Protein AF-A0A351UNX6-F1 (afdb_monomer)

Solvent-accessible surface area (backbone atoms only — not comparable to full-atom values): 9742 Å² total; per-residue (Å²): 110,70,68,58,53,54,49,46,66,72,66,54,85,69,48,56,67,81,89,46,96,75,74,79,73,60,93,84,54,63,30,52,67,49,66,44,68,59,75,29,56,54,23,25,74,46,33,93,61,68,25,40,39,43,90,79,21,31,40,30,55,86,49,49,82,70,81,55,48,25,43,76,59,21,88,34,32,44,64,34,80,50,75,87,76,59,47,76,49,79,68,38,32,44,29,38,90,86,43,76,46,69,43,68,81,75,55,68,71,58,40,70,69,36,52,71,63,32,24,28,20,77,43,79,66,71,57,91,57,58,65,61,50,48,57,55,50,36,66,33,67,50,54,34,40,54,81,66,17,36,43,81,41,95,45,69,93,67,35,80,43,75,43,79,39,50,118

Mean predicted aligned error: 5.37 Å

Sequence (167 aa):
MIKALIARIKQGYRTMEFPSPEIKLPPRFLGLPEIKAAGLEKAAAACPYAAISAQAGTLDLGRCVFCGACAKASPAVKFTKEYKLCAGSREDLVLGRDGARRARPVPEDLRRILGRSFKLRQVSAGGCGACEADCNVLGTLAFDLGRFGVQFVASPRHADAVLITGP

Structure (mmCIF, N/CA/C/O backbone):
data_AF-A0A351UNX6-F1
#
_entry.id   AF-A0A351UNX6-F1
#
loop_
_atom_site.group_PDB
_atom_sit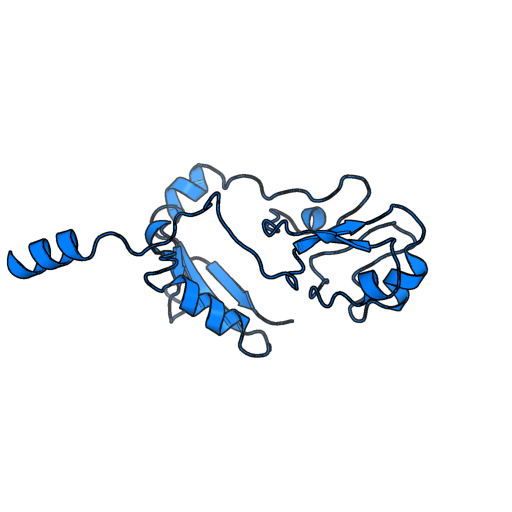e.id
_atom_site.type_symbol
_atom_site.label_atom_id
_atom_site.label_alt_id
_atom_site.label_comp_id
_atom_site.label_asym_id
_atom_site.label_entity_id
_atom_site.label_seq_id
_atom_site.pdbx_PDB_ins_code
_atom_site.Cartn_x
_atom_site.Cartn_y
_atom_site.Cartn_z
_atom_site.occupancy
_atom_site.B_iso_or_equiv
_atom_site.auth_seq_id
_atom_site.auth_comp_id
_atom_site.auth_asym_id
_atom_site.auth_atom_id
_atom_site.pdbx_PDB_model_num
ATOM 1 N N . MET A 1 1 ? -15.804 7.456 38.070 1.00 74.50 1 MET A N 1
ATOM 2 C CA . MET A 1 1 ? -15.950 8.013 36.702 1.00 74.50 1 MET A CA 1
ATOM 3 C C . MET A 1 1 ? -15.225 9.347 36.483 1.00 74.50 1 MET A C 1
ATOM 5 O O . MET A 1 1 ? -14.482 9.432 35.517 1.00 74.50 1 MET A O 1
ATOM 9 N N . ILE A 1 2 ? -15.338 10.354 37.367 1.00 93.00 2 ILE A N 1
ATOM 10 C CA . ILE A 1 2 ? -14.680 11.677 37.197 1.00 93.00 2 ILE A CA 1
ATOM 11 C C . ILE A 1 2 ? -13.152 11.583 37.012 1.00 93.00 2 ILE A C 1
ATOM 13 O O . ILE A 1 2 ? -12.602 12.204 36.110 1.00 93.00 2 ILE A O 1
ATOM 17 N N . LYS A 1 3 ? -12.460 10.742 37.797 1.00 93.44 3 LYS A N 1
ATOM 18 C CA . LYS A 1 3 ? -11.005 10.531 37.655 1.00 93.44 3 LYS A CA 1
ATOM 19 C C . LYS A 1 3 ? -10.601 10.032 36.256 1.00 93.44 3 LYS A C 1
ATOM 21 O O . LYS A 1 3 ? -9.561 10.442 35.752 1.00 93.44 3 LYS A O 1
ATOM 26 N N . ALA A 1 4 ? -11.427 9.197 35.618 1.00 88.19 4 ALA A N 1
ATOM 27 C CA . ALA A 1 4 ? -11.174 8.691 34.267 1.00 88.19 4 ALA A CA 1
ATOM 28 C C . ALA A 1 4 ? -11.373 9.779 33.199 1.00 88.19 4 ALA A C 1
ATOM 30 O O . ALA A 1 4 ? -10.570 9.877 32.275 1.00 88.19 4 ALA A O 1
ATOM 31 N N . LEU A 1 5 ? -12.387 10.639 33.361 1.00 90.00 5 LEU A N 1
ATOM 32 C CA . LEU A 1 5 ? -12.594 11.810 32.500 1.00 90.00 5 LEU A CA 1
ATOM 33 C C . LEU A 1 5 ? -11.431 12.804 32.616 1.00 90.00 5 LEU A C 1
ATOM 35 O O . LEU A 1 5 ? -10.876 13.209 31.601 1.00 90.00 5 LEU A O 1
ATOM 39 N N . ILE A 1 6 ? -10.993 13.126 33.838 1.00 93.94 6 ILE A N 1
ATOM 40 C CA . ILE A 1 6 ? -9.831 13.999 34.072 1.00 93.94 6 ILE A CA 1
ATOM 41 C C . ILE A 1 6 ? -8.568 13.398 33.447 1.00 93.94 6 ILE A C 1
ATOM 43 O O . ILE A 1 6 ? -7.800 14.111 32.805 1.00 93.94 6 ILE A O 1
ATOM 47 N N . ALA A 1 7 ? -8.350 12.088 33.601 1.00 88.38 7 ALA A N 1
ATOM 48 C CA . ALA A 1 7 ? -7.221 11.408 32.977 1.00 88.38 7 ALA A CA 1
ATOM 49 C C . ALA A 1 7 ? -7.277 11.498 31.444 1.00 88.38 7 ALA A C 1
ATOM 51 O O . ALA A 1 7 ? -6.251 11.763 30.826 1.00 88.38 7 ALA A O 1
ATOM 52 N N . ARG A 1 8 ? -8.459 11.351 30.829 1.00 84.12 8 ARG A N 1
ATOM 53 C CA . ARG A 1 8 ? -8.635 11.486 29.373 1.00 84.12 8 ARG A CA 1
ATOM 54 C C . ARG A 1 8 ? -8.382 12.903 28.878 1.00 84.12 8 ARG A C 1
ATOM 56 O O . ARG A 1 8 ? -7.660 13.065 27.901 1.00 84.12 8 ARG A O 1
ATOM 63 N N . ILE A 1 9 ? -8.893 13.908 29.588 1.00 89.12 9 ILE A N 1
ATOM 64 C CA . ILE A 1 9 ? -8.626 15.320 29.284 1.00 89.12 9 ILE A CA 1
ATOM 65 C C . ILE A 1 9 ? -7.117 15.600 29.354 1.00 89.12 9 ILE A C 1
ATOM 67 O O . ILE A 1 9 ? -6.568 16.216 28.449 1.00 89.12 9 ILE A O 1
ATOM 71 N N . LYS A 1 10 ? -6.426 15.090 30.385 1.00 89.94 10 LYS A N 1
ATOM 72 C CA . LYS A 1 10 ? -4.968 15.251 30.535 1.00 89.94 10 LYS A CA 1
ATOM 73 C C . LYS A 1 10 ? -4.156 14.491 29.482 1.00 89.94 10 LYS A C 1
ATOM 75 O O . LYS A 1 10 ? -3.114 14.973 29.053 1.00 89.94 10 LYS A O 1
ATOM 80 N N . GLN A 1 11 ? -4.582 13.286 29.101 1.00 85.38 11 GLN A N 1
ATOM 81 C CA . GLN A 1 11 ? -3.869 12.451 28.128 1.00 85.38 11 GLN A CA 1
ATOM 82 C C . GLN A 1 11 ? -3.996 12.982 26.699 1.00 85.38 11 GLN A C 1
ATOM 84 O O . GLN A 1 11 ? -3.045 12.823 25.927 1.00 85.38 11 GLN A O 1
ATOM 89 N N . GLY A 1 12 ? -5.131 13.611 26.378 1.00 83.19 12 GLY A N 1
ATOM 90 C CA . GLY A 1 12 ? -5.446 14.113 25.046 1.00 83.19 12 GLY A CA 1
ATOM 91 C C . GLY A 1 12 ? -5.610 12.998 24.010 1.00 83.19 12 GLY A C 1
ATOM 92 O O . GLY A 1 12 ? -5.668 11.808 24.336 1.00 83.19 12 GLY A O 1
ATOM 93 N N . TYR A 1 13 ? -5.670 13.392 22.739 1.00 79.94 13 TYR A N 1
ATOM 94 C CA . TYR A 1 13 ? -5.647 12.461 21.614 1.00 79.94 13 TYR A CA 1
ATOM 95 C C . TYR A 1 13 ? -4.196 12.165 21.236 1.00 79.94 13 TYR A C 1
ATOM 97 O O . TYR A 1 13 ? -3.416 13.073 20.961 1.00 79.94 13 TYR A O 1
ATOM 105 N N . ARG A 1 14 ? -3.824 10.883 21.262 1.00 82.62 14 ARG A N 1
ATOM 106 C CA . ARG A 1 14 ? -2.482 10.405 20.882 1.00 82.62 14 ARG A CA 1
ATOM 107 C C . ARG A 1 14 ? -2.433 9.830 19.467 1.00 82.62 14 ARG A C 1
ATOM 109 O O . ARG A 1 14 ? -1.372 9.412 19.017 1.00 82.62 14 ARG A O 1
ATOM 116 N N . THR A 1 15 ? -3.574 9.820 18.789 1.00 87.31 15 THR A N 1
ATOM 117 C CA . THR A 1 15 ? -3.711 9.373 17.411 1.00 87.31 15 THR A CA 1
ATOM 118 C C . THR A 1 15 ? -3.100 10.391 16.464 1.00 87.31 15 THR A C 1
ATOM 120 O O . THR A 1 15 ? -3.397 11.582 16.547 1.00 87.31 15 THR A O 1
ATOM 123 N N . MET A 1 16 ? -2.284 9.920 15.529 1.00 85.88 16 MET A N 1
ATOM 124 C CA . MET A 1 16 ? -1.739 10.746 14.462 1.00 85.88 16 MET A CA 1
ATOM 125 C C . MET A 1 16 ? -2.857 11.227 13.541 1.00 85.88 16 MET A C 1
ATOM 127 O O . MET A 1 16 ? -3.792 10.487 13.226 1.00 85.88 16 MET A O 1
ATOM 131 N N . GLU A 1 17 ? -2.766 12.461 13.066 1.00 87.50 17 GLU A N 1
ATOM 132 C CA . GLU A 1 17 ? -3.637 12.940 11.997 1.00 87.50 17 GLU A CA 1
ATOM 133 C C . GLU A 1 17 ? -3.405 12.113 10.721 1.00 87.50 17 GLU A C 1
ATOM 135 O O . GLU A 1 17 ? -2.277 11.727 10.411 1.00 87.50 17 GLU A O 1
ATOM 140 N N . PHE A 1 18 ? -4.471 11.784 9.990 1.00 85.88 18 PHE A N 1
ATOM 141 C CA . PHE A 1 18 ? -4.340 11.098 8.708 1.00 85.88 18 PHE A CA 1
ATOM 142 C C . PHE A 1 18 ? -5.371 11.615 7.698 1.00 85.88 18 PHE A C 1
ATOM 144 O O . PHE A 1 18 ? -6.566 11.574 7.999 1.00 85.88 18 PHE A O 1
ATOM 151 N N . PRO A 1 19 ? -4.939 12.035 6.496 1.00 83.38 19 PRO A N 1
ATOM 152 C CA . PRO A 1 19 ? -3.543 12.152 6.057 1.00 83.38 19 PRO A CA 1
ATOM 153 C C . PRO A 1 19 ? -2.828 13.313 6.772 1.00 83.38 19 PRO A C 1
ATOM 155 O O . PRO A 1 19 ? -3.260 14.453 6.656 1.00 83.38 19 PRO A O 1
ATOM 158 N N . SER A 1 20 ? -1.735 13.038 7.495 1.00 82.25 20 SER A N 1
ATOM 159 C CA . SER A 1 20 ? -0.963 14.110 8.135 1.00 82.25 20 SER A CA 1
ATOM 160 C C . SER A 1 20 ? -0.154 14.872 7.075 1.00 82.25 20 SER A C 1
ATOM 162 O O . SER A 1 20 ? 0.493 14.244 6.226 1.00 82.25 20 SER A O 1
ATOM 164 N N . PRO A 1 21 ? -0.152 16.215 7.112 1.00 75.94 21 PRO A N 1
ATOM 165 C CA . PRO A 1 21 ? 0.697 17.028 6.243 1.00 75.94 21 PRO A CA 1
ATOM 166 C C . PRO A 1 21 ? 2.198 16.847 6.535 1.00 75.94 21 PRO A C 1
ATOM 168 O O . PRO A 1 21 ? 3.028 17.174 5.693 1.00 75.94 21 PRO A O 1
ATOM 171 N N . GLU A 1 22 ? 2.558 16.277 7.689 1.00 79.69 22 GLU A N 1
ATOM 172 C CA . GLU A 1 22 ? 3.937 16.111 8.159 1.00 79.69 22 GLU A CA 1
ATOM 173 C C . GLU A 1 22 ? 4.438 14.659 8.095 1.00 79.69 22 GLU A C 1
ATOM 175 O O . GLU A 1 22 ? 5.399 14.304 8.782 1.00 79.69 22 GLU A O 1
ATOM 180 N N . ILE A 1 23 ? 3.810 13.785 7.298 1.00 83.12 23 ILE A N 1
ATOM 181 C CA . ILE A 1 23 ? 4.263 12.390 7.171 1.00 83.12 23 ILE A CA 1
ATOM 182 C C . ILE A 1 23 ? 5.713 12.363 6.658 1.00 83.12 23 ILE A C 1
ATOM 184 O O . ILE A 1 23 ? 5.991 12.615 5.484 1.00 83.12 23 ILE A O 1
ATOM 188 N N . LYS A 1 24 ? 6.649 12.014 7.548 1.00 84.56 24 LYS A N 1
ATOM 189 C CA . LYS A 1 24 ? 8.072 11.835 7.235 1.00 84.56 24 LYS A CA 1
ATOM 190 C C . LYS A 1 24 ? 8.341 10.374 6.912 1.00 84.56 24 LYS A C 1
ATOM 192 O O . LYS A 1 24 ? 8.379 9.525 7.800 1.00 84.56 24 LYS A O 1
ATOM 197 N N . LEU A 1 25 ? 8.548 10.083 5.633 1.00 89.69 25 LEU A N 1
ATOM 198 C CA . LEU A 1 25 ? 8.916 8.744 5.184 1.00 89.69 25 LEU A CA 1
ATOM 199 C C . LEU A 1 25 ? 10.434 8.540 5.271 1.00 89.69 25 LEU A C 1
ATOM 201 O O . LEU A 1 25 ? 11.193 9.463 4.961 1.00 89.69 25 LEU A O 1
ATOM 205 N N . PRO A 1 26 ? 10.907 7.333 5.633 1.00 91.94 26 PRO A N 1
ATOM 206 C CA . PRO A 1 26 ? 12.333 7.041 5.682 1.00 91.94 26 PRO A CA 1
ATOM 207 C C . PRO A 1 26 ? 13.051 7.336 4.351 1.00 91.94 26 PRO A C 1
ATOM 209 O O . PRO A 1 26 ? 12.478 7.126 3.270 1.00 91.94 26 PRO A O 1
ATOM 212 N N . PRO A 1 27 ? 14.347 7.704 4.375 1.00 91.19 27 PRO A N 1
ATOM 213 C CA . PRO A 1 27 ? 15.138 7.904 3.158 1.00 91.19 27 PRO A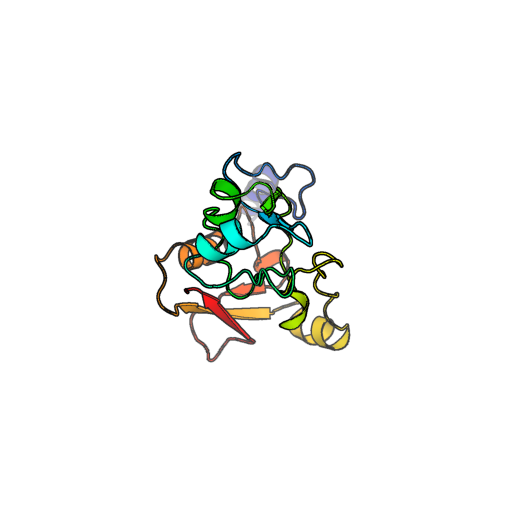 CA 1
ATOM 214 C C . PRO A 1 27 ? 15.137 6.685 2.227 1.00 91.19 27 PRO A C 1
ATOM 216 O O . PRO A 1 27 ? 15.140 6.840 1.009 1.00 91.19 27 PRO A O 1
ATOM 219 N N . ARG A 1 28 ? 15.018 5.476 2.789 1.00 93.19 28 ARG A N 1
ATOM 220 C CA . ARG A 1 28 ? 14.964 4.201 2.055 1.00 93.19 28 ARG A CA 1
ATOM 221 C C . ARG A 1 28 ? 13.568 3.792 1.570 1.00 93.19 28 ARG A C 1
ATOM 223 O O . ARG A 1 28 ? 13.456 2.766 0.917 1.00 93.19 28 ARG A O 1
ATOM 230 N N . PHE A 1 29 ? 12.518 4.556 1.883 1.00 94.44 29 PHE A N 1
ATOM 231 C CA . PHE A 1 29 ? 11.158 4.255 1.428 1.00 94.44 29 PHE A CA 1
ATOM 232 C C . PHE A 1 29 ? 11.069 4.253 -0.103 1.00 94.44 29 PHE A C 1
ATOM 234 O O . PHE A 1 29 ? 11.543 5.198 -0.742 1.00 94.44 29 PHE A O 1
ATOM 241 N N . LEU A 1 30 ? 10.442 3.218 -0.657 1.00 95.81 30 LEU A N 1
ATOM 242 C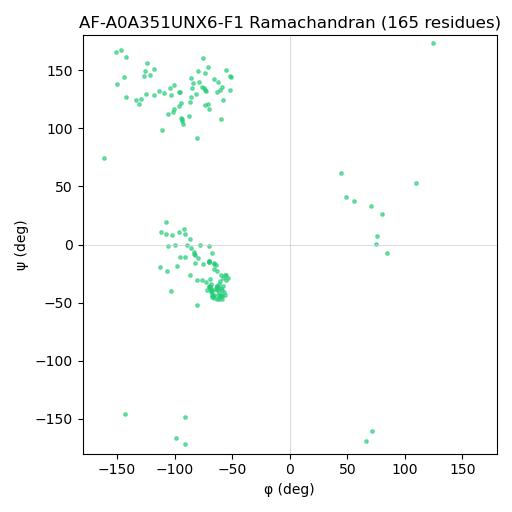 CA . LEU A 1 30 ? 10.214 3.034 -2.086 1.00 95.81 30 LEU A CA 1
ATOM 243 C C . LEU A 1 30 ? 8.711 3.177 -2.347 1.00 95.81 30 LEU A C 1
ATOM 245 O O . LEU A 1 30 ? 7.949 2.255 -2.079 1.00 95.81 30 LEU A O 1
ATOM 249 N N . GLY A 1 31 ? 8.295 4.361 -2.798 1.00 94.69 31 GLY A N 1
ATOM 250 C CA . GLY A 1 31 ? 6.897 4.687 -3.077 1.00 94.69 31 GLY A CA 1
ATOM 251 C C . GLY A 1 31 ? 6.492 4.392 -4.515 1.00 94.69 31 GLY A C 1
ATOM 252 O O . GLY A 1 31 ? 7.025 3.495 -5.158 1.00 94.69 31 GLY A O 1
ATOM 253 N N . LEU A 1 32 ? 5.561 5.171 -5.054 1.00 95.06 32 LEU A N 1
ATOM 254 C CA . LEU A 1 32 ? 5.120 5.028 -6.436 1.00 95.06 32 LEU A CA 1
ATOM 255 C C . LEU A 1 32 ? 6.310 5.192 -7.402 1.00 95.06 32 LEU A C 1
ATOM 257 O O . LEU A 1 32 ? 6.996 6.218 -7.328 1.00 95.06 32 LEU A O 1
ATOM 261 N N . PRO A 1 33 ? 6.595 4.217 -8.282 1.00 94.81 33 PRO A N 1
ATOM 262 C CA . PRO A 1 33 ? 7.661 4.356 -9.257 1.00 94.81 33 PRO A CA 1
ATOM 263 C C . PRO A 1 33 ? 7.231 5.222 -10.446 1.00 94.81 33 PRO A C 1
ATOM 265 O O . PRO A 1 33 ? 6.127 5.103 -10.967 1.00 94.81 33 PRO A O 1
ATOM 268 N N . GLU A 1 34 ? 8.149 6.063 -10.901 1.00 93.81 34 GLU A N 1
ATOM 269 C CA . GLU A 1 34 ? 8.116 6.745 -12.190 1.00 93.81 34 GLU A CA 1
ATOM 270 C C . GLU A 1 34 ? 8.947 5.929 -13.182 1.00 93.81 34 GLU A C 1
ATOM 272 O O . GLU A 1 34 ? 10.084 5.545 -12.882 1.00 93.81 34 GLU A O 1
ATOM 277 N N . ILE A 1 35 ? 8.386 5.662 -14.362 1.00 93.69 35 ILE A N 1
ATOM 278 C CA . ILE A 1 35 ? 9.062 4.913 -15.423 1.00 93.69 35 ILE A CA 1
ATOM 279 C C . ILE A 1 35 ? 9.158 5.738 -16.702 1.00 93.69 35 ILE A C 1
ATOM 281 O O . ILE A 1 35 ? 8.259 6.508 -17.037 1.00 93.69 35 ILE A O 1
ATOM 285 N N . LYS A 1 36 ? 10.252 5.562 -17.443 1.00 89.19 36 LYS A N 1
ATOM 286 C CA . LYS A 1 36 ? 10.363 6.061 -18.817 1.00 89.19 36 LYS A CA 1
ATOM 287 C C . LYS A 1 36 ? 9.636 5.120 -19.776 1.00 89.19 36 LYS A C 1
ATOM 289 O O . LYS A 1 36 ? 9.636 3.911 -19.579 1.00 89.19 36 LYS A O 1
ATOM 294 N N . ALA A 1 37 ? 9.098 5.673 -20.862 1.00 78.94 37 ALA A N 1
ATOM 295 C CA . ALA A 1 37 ? 8.413 4.895 -21.898 1.00 78.94 37 ALA A CA 1
ATOM 296 C C . ALA A 1 37 ? 9.351 4.006 -22.746 1.00 78.94 37 ALA A C 1
ATOM 298 O O . ALA A 1 37 ? 8.868 3.145 -23.472 1.00 78.94 37 ALA A O 1
ATOM 299 N N . ALA A 1 38 ? 10.670 4.222 -22.681 1.00 86.06 38 ALA A N 1
ATOM 300 C CA . ALA A 1 38 ? 11.688 3.479 -23.425 1.00 86.06 38 ALA A CA 1
ATOM 301 C C . ALA A 1 38 ? 12.942 3.251 -22.560 1.00 86.06 38 ALA A C 1
ATOM 303 O O . ALA A 1 38 ? 13.159 3.968 -21.577 1.00 86.06 38 ALA A O 1
ATOM 304 N N . GLY A 1 39 ? 13.787 2.283 -22.935 1.00 89.00 39 GLY A N 1
ATOM 305 C CA . GLY A 1 39 ? 15.043 1.990 -22.229 1.00 89.00 39 GLY A CA 1
ATOM 306 C C . GLY A 1 39 ? 14.872 1.154 -20.952 1.00 89.00 39 GLY A C 1
ATOM 307 O O . GLY A 1 39 ? 15.657 1.277 -20.004 1.00 89.00 39 GLY A O 1
ATOM 308 N N . LEU A 1 40 ? 13.804 0.353 -20.881 1.00 94.31 40 LEU A N 1
ATOM 309 C CA . LEU A 1 40 ? 13.460 -0.475 -19.721 1.00 94.31 40 LEU A CA 1
ATOM 310 C C . LEU A 1 40 ? 14.088 -1.876 -19.761 1.00 94.31 40 LEU A C 1
ATOM 312 O O . LEU A 1 40 ? 13.898 -2.636 -18.821 1.00 94.31 40 LEU A O 1
ATOM 316 N N . GLU A 1 41 ? 14.859 -2.236 -20.785 1.00 96.38 41 GLU A N 1
ATOM 317 C CA . GLU A 1 41 ? 15.396 -3.589 -20.994 1.00 96.38 41 GLU A CA 1
ATOM 318 C C . GLU A 1 41 ? 16.258 -4.034 -19.808 1.00 96.38 41 GLU A C 1
ATOM 320 O O . GLU A 1 41 ? 16.055 -5.108 -19.243 1.00 96.38 41 GLU A O 1
ATOM 325 N N . LYS A 1 42 ? 17.165 -3.157 -19.356 1.00 96.62 42 LYS A N 1
ATOM 326 C CA . LYS A 1 42 ? 18.001 -3.404 -18.169 1.00 96.62 42 LYS A CA 1
ATOM 327 C C . LYS A 1 42 ? 17.173 -3.501 -16.885 1.00 96.62 42 LYS A C 1
ATOM 329 O O . LYS A 1 42 ? 17.478 -4.315 -16.020 1.00 96.62 42 LYS A O 1
ATOM 334 N N . ALA A 1 43 ? 16.130 -2.679 -16.757 1.00 96.56 43 ALA A N 1
ATOM 335 C CA . ALA A 1 43 ? 15.244 -2.692 -15.594 1.00 96.56 43 ALA A CA 1
ATOM 336 C C . ALA A 1 43 ? 14.398 -3.975 -15.539 1.00 96.56 43 ALA A C 1
ATOM 338 O O . ALA A 1 43 ? 14.240 -4.554 -14.466 1.00 96.56 43 ALA A O 1
ATOM 339 N N . ALA A 1 44 ? 13.893 -4.422 -16.692 1.00 97.06 44 ALA A N 1
ATOM 340 C CA . ALA A 1 44 ? 13.120 -5.645 -16.849 1.00 97.06 44 ALA A CA 1
ATOM 341 C C . ALA A 1 44 ? 13.972 -6.884 -16.565 1.00 97.06 44 ALA A C 1
ATOM 343 O O . ALA A 1 44 ? 13.560 -7.720 -15.767 1.00 97.06 44 ALA A O 1
ATOM 344 N N . ALA A 1 45 ? 15.188 -6.954 -17.116 1.00 97.44 45 ALA A N 1
ATOM 345 C CA . ALA A 1 45 ? 16.125 -8.046 -16.851 1.00 97.44 45 ALA A CA 1
ATOM 346 C C . ALA A 1 45 ? 16.520 -8.151 -15.366 1.00 97.44 45 ALA A C 1
ATOM 348 O O . ALA A 1 45 ? 16.758 -9.243 -14.861 1.00 97.44 45 ALA A O 1
ATOM 349 N N . ALA A 1 46 ? 16.567 -7.023 -14.651 1.00 97.31 46 ALA A N 1
ATOM 350 C CA . ALA A 1 46 ? 16.870 -6.985 -13.223 1.00 97.31 46 ALA A CA 1
ATOM 351 C C . ALA A 1 46 ? 15.657 -7.257 -12.314 1.00 97.31 46 ALA A C 1
ATOM 353 O O . ALA A 1 46 ? 15.823 -7.305 -11.096 1.00 97.31 46 ALA A O 1
ATOM 354 N N . CYS A 1 47 ? 14.440 -7.374 -12.857 1.00 97.25 47 CYS A N 1
ATOM 355 C CA . CYS A 1 47 ? 13.229 -7.565 -12.065 1.00 97.25 47 CYS A CA 1
ATOM 356 C C . CYS A 1 47 ? 12.976 -9.062 -11.797 1.00 97.25 47 CYS A C 1
ATOM 358 O O . CYS A 1 47 ? 12.565 -9.771 -12.714 1.00 97.25 47 CYS A O 1
ATOM 360 N N . PRO A 1 48 ? 13.115 -9.550 -10.549 1.00 94.94 48 PRO A N 1
ATOM 361 C CA . PRO A 1 48 ? 12.941 -10.976 -10.256 1.00 94.94 48 PRO A CA 1
ATOM 362 C C . PRO A 1 48 ? 11.486 -11.463 -10.363 1.00 94.94 48 PRO A C 1
ATOM 364 O O . PRO A 1 48 ? 11.252 -12.662 -10.438 1.00 94.94 48 PRO A O 1
ATOM 367 N N . TYR A 1 49 ? 10.515 -10.545 -10.398 1.00 94.50 49 TYR A N 1
ATOM 368 C CA . TYR A 1 49 ? 9.076 -10.850 -10.414 1.00 94.50 49 TYR A CA 1
ATOM 369 C C . TYR A 1 49 ? 8.414 -10.582 -11.771 1.00 94.50 49 TYR A C 1
ATOM 371 O O . TYR A 1 49 ? 7.189 -10.582 -11.869 1.00 94.50 49 TYR A O 1
ATOM 379 N N . ALA A 1 50 ? 9.208 -10.295 -12.812 1.00 96.12 50 ALA A N 1
ATOM 380 C CA . ALA A 1 50 ? 8.708 -9.973 -14.152 1.00 96.12 50 ALA A CA 1
ATOM 381 C C . ALA A 1 50 ? 7.592 -8.901 -14.139 1.00 96.12 50 ALA A C 1
ATOM 383 O O . ALA A 1 50 ? 6.587 -8.998 -14.850 1.00 96.12 50 ALA A O 1
ATOM 384 N N . ALA A 1 51 ? 7.764 -7.882 -13.291 1.00 96.81 51 ALA A N 1
ATOM 385 C CA . ALA A 1 51 ? 6.815 -6.784 -13.129 1.00 96.81 51 ALA A CA 1
ATOM 386 C C . ALA A 1 51 ? 6.984 -5.689 -14.195 1.00 96.81 51 ALA A C 1
ATOM 388 O O . ALA A 1 51 ? 6.164 -4.788 -14.262 1.00 96.81 51 ALA A O 1
ATOM 389 N N . ILE A 1 52 ? 8.040 -5.721 -15.012 1.00 96.56 52 ILE A N 1
ATOM 390 C CA . ILE A 1 52 ? 8.327 -4.687 -16.016 1.00 96.56 52 ILE A CA 1
ATOM 391 C C . ILE A 1 52 ? 8.286 -5.317 -17.406 1.00 96.56 52 ILE A C 1
ATOM 393 O O . ILE A 1 52 ? 8.982 -6.301 -17.654 1.00 96.56 52 ILE A O 1
ATOM 397 N N . SER A 1 53 ? 7.525 -4.717 -18.321 1.00 95.31 53 SER A N 1
ATOM 398 C CA . SER A 1 53 ? 7.564 -5.049 -19.747 1.00 95.31 53 SER A CA 1
ATOM 399 C C . SER A 1 53 ? 8.294 -3.947 -20.503 1.00 95.31 53 SER A C 1
ATOM 401 O O . SER A 1 53 ? 7.797 -2.826 -20.622 1.00 95.31 53 SER A O 1
ATOM 403 N N . ALA A 1 54 ? 9.477 -4.264 -21.035 1.00 94.50 54 ALA A N 1
ATOM 404 C CA . ALA A 1 54 ? 10.242 -3.309 -21.831 1.00 94.50 54 ALA A CA 1
ATOM 405 C C . ALA A 1 54 ? 9.565 -3.011 -23.176 1.00 94.50 54 ALA A C 1
ATOM 407 O O . ALA A 1 54 ? 9.566 -1.868 -23.617 1.00 94.50 54 ALA A O 1
ATOM 408 N N . GLN A 1 55 ? 8.936 -4.020 -23.787 1.00 91.81 55 GLN A N 1
ATOM 409 C CA . GLN A 1 55 ? 8.231 -3.894 -25.063 1.00 91.81 55 GLN A CA 1
ATOM 410 C C . GLN A 1 55 ? 6.981 -3.019 -24.932 1.00 91.81 55 GLN A C 1
ATOM 412 O O . GLN A 1 55 ? 6.735 -2.170 -25.783 1.00 91.81 55 GLN A O 1
ATOM 417 N N . ALA A 1 56 ? 6.199 -3.212 -23.864 1.00 91.81 56 ALA A N 1
ATOM 418 C CA . ALA A 1 56 ? 4.998 -2.416 -23.621 1.00 91.81 56 ALA A CA 1
ATOM 419 C C . ALA A 1 56 ? 5.302 -1.062 -22.957 1.00 91.81 56 ALA A C 1
ATOM 421 O O . ALA A 1 56 ? 4.447 -0.179 -22.947 1.00 91.81 56 ALA A O 1
ATOM 422 N N . GLY A 1 57 ? 6.501 -0.885 -22.397 1.00 93.69 57 GLY A N 1
ATOM 423 C CA . GLY A 1 57 ? 6.851 0.324 -21.661 1.00 93.69 57 GLY A CA 1
ATOM 424 C C . GLY A 1 57 ? 6.125 0.437 -20.317 1.00 93.69 57 GLY A C 1
ATOM 425 O O . GLY A 1 57 ? 5.764 1.547 -19.927 1.00 93.69 57 GLY A O 1
ATOM 426 N N . THR A 1 58 ? 5.845 -0.688 -19.645 1.00 95.31 58 THR A N 1
ATOM 427 C CA . THR A 1 58 ? 4.967 -0.733 -18.462 1.00 95.31 58 THR A CA 1
ATOM 428 C C . THR A 1 58 ? 5.621 -1.335 -17.222 1.00 95.31 58 THR A C 1
ATOM 430 O O . THR A 1 58 ? 6.561 -2.130 -17.312 1.00 95.31 58 THR A O 1
ATOM 433 N N . LEU A 1 59 ? 5.096 -0.968 -16.049 1.00 95.69 59 LEU A N 1
ATOM 434 C CA . LEU A 1 59 ? 5.434 -1.555 -14.752 1.00 95.69 59 LEU A CA 1
ATOM 435 C C . LEU A 1 59 ? 4.156 -1.915 -13.996 1.00 95.69 59 LEU A C 1
ATOM 437 O O . LEU A 1 59 ? 3.331 -1.062 -13.695 1.00 95.69 59 LEU A O 1
ATOM 441 N N . ASP A 1 60 ? 4.016 -3.184 -13.656 1.00 95.56 60 ASP A N 1
ATOM 442 C CA . ASP A 1 60 ? 2.865 -3.764 -12.989 1.00 95.56 60 ASP A CA 1
ATOM 443 C C . ASP A 1 60 ? 3.038 -3.780 -11.465 1.00 95.56 60 ASP A C 1
ATOM 445 O O . ASP A 1 60 ? 3.760 -4.610 -10.902 1.00 95.56 60 ASP A O 1
ATOM 449 N N . LEU A 1 61 ? 2.357 -2.864 -10.776 1.00 94.56 61 LEU A N 1
ATOM 450 C CA . LEU A 1 61 ? 2.362 -2.784 -9.315 1.00 94.56 61 LEU A CA 1
ATOM 451 C C . LEU A 1 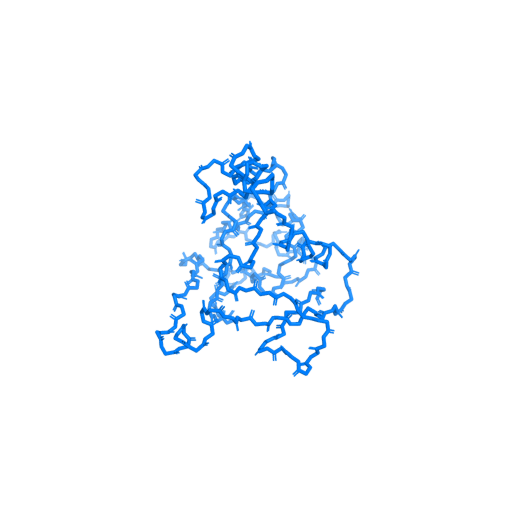61 ? 1.701 -3.992 -8.649 1.00 94.56 61 LEU A C 1
ATOM 453 O O . LEU A 1 61 ? 2.020 -4.273 -7.500 1.00 94.56 61 LEU A O 1
ATOM 457 N N . GLY A 1 62 ? 0.852 -4.742 -9.361 1.00 92.69 62 GLY A N 1
ATOM 458 C CA . GLY A 1 62 ? 0.285 -5.995 -8.858 1.00 92.69 62 GLY A CA 1
ATOM 459 C C . GLY A 1 62 ? 1.304 -7.135 -8.761 1.00 92.69 62 GLY A C 1
ATOM 460 O O . GLY A 1 62 ? 1.030 -8.137 -8.113 1.00 92.69 62 GLY A O 1
ATOM 461 N N . ARG A 1 63 ? 2.476 -6.994 -9.398 1.00 93.75 63 ARG A N 1
ATOM 462 C CA . ARG A 1 63 ? 3.606 -7.942 -9.317 1.00 93.75 63 ARG A CA 1
ATOM 463 C C . ARG A 1 63 ? 4.829 -7.364 -8.608 1.00 93.75 63 ARG A C 1
ATOM 465 O O . ARG A 1 63 ? 5.738 -8.094 -8.218 1.00 93.75 63 ARG A O 1
ATOM 472 N N . CYS A 1 64 ? 4.916 -6.042 -8.507 1.00 94.50 64 CYS A N 1
ATOM 473 C CA . CYS A 1 64 ? 6.065 -5.363 -7.931 1.00 94.50 64 CYS A CA 1
ATOM 474 C C . CYS A 1 64 ? 6.091 -5.519 -6.405 1.00 94.50 64 CYS A C 1
ATOM 476 O O . CYS A 1 64 ? 5.225 -5.005 -5.709 1.00 94.50 64 CYS A O 1
ATOM 478 N N . VAL A 1 65 ? 7.156 -6.118 -5.871 1.00 92.44 65 VAL A N 1
ATOM 479 C CA . VAL A 1 65 ? 7.390 -6.202 -4.413 1.00 92.44 65 VAL A CA 1
ATOM 480 C C . VAL A 1 65 ? 8.231 -5.045 -3.856 1.00 92.44 65 VAL A C 1
ATOM 482 O O . VAL A 1 65 ? 8.761 -5.131 -2.753 1.00 92.44 65 VAL A O 1
ATOM 485 N N . PHE A 1 66 ? 8.433 -3.979 -4.638 1.00 94.50 66 PHE A N 1
ATOM 486 C CA . PHE A 1 66 ? 9.191 -2.790 -4.225 1.00 94.50 66 PHE A CA 1
ATOM 487 C C . PHE A 1 66 ? 10.628 -3.093 -3.750 1.00 94.50 66 PHE A C 1
ATOM 489 O O . PHE A 1 66 ? 11.138 -2.455 -2.839 1.00 94.50 66 PHE A O 1
ATOM 496 N N . CYS A 1 67 ? 11.332 -4.042 -4.383 1.00 94.88 67 CYS A N 1
ATOM 497 C CA . CYS A 1 67 ? 12.716 -4.383 -4.003 1.00 94.88 67 CYS A CA 1
ATOM 498 C C . CYS A 1 67 ? 13.777 -3.358 -4.458 1.00 94.88 67 CYS A C 1
ATOM 500 O O . CYS A 1 67 ? 14.915 -3.395 -3.995 1.00 94.88 67 CYS A O 1
ATOM 502 N N . GLY A 1 68 ? 13.442 -2.472 -5.404 1.00 96.31 68 GLY A N 1
ATOM 503 C CA . GLY A 1 68 ? 14.359 -1.454 -5.933 1.00 96.31 68 GLY A CA 1
ATOM 504 C C . GLY A 1 68 ? 15.440 -1.961 -6.902 1.00 96.31 68 GLY A C 1
ATOM 505 O O . GLY A 1 68 ? 16.220 -1.152 -7.404 1.00 96.31 68 GLY A O 1
ATOM 506 N N . ALA A 1 69 ? 15.485 -3.262 -7.218 1.00 97.38 69 ALA A N 1
ATOM 507 C CA . ALA A 1 69 ? 16.494 -3.838 -8.117 1.00 97.38 69 ALA A CA 1
ATOM 508 C C . ALA A 1 69 ? 16.508 -3.172 -9.506 1.00 97.38 69 ALA A C 1
ATOM 510 O O . ALA A 1 69 ? 17.570 -2.843 -10.033 1.00 97.38 69 ALA A O 1
ATOM 511 N N . CYS A 1 70 ? 15.327 -2.885 -10.057 1.00 96.88 70 CYS A N 1
ATOM 512 C CA . CYS A 1 70 ? 15.170 -2.197 -11.338 1.00 96.88 70 CYS A CA 1
ATOM 513 C C . CYS A 1 70 ? 15.750 -0.773 -11.333 1.00 96.88 70 CYS A C 1
ATOM 515 O O . CYS A 1 70 ? 16.460 -0.408 -12.267 1.00 96.88 70 CYS A O 1
ATOM 517 N N . ALA A 1 71 ? 15.515 0.003 -10.270 1.00 96.38 71 ALA A N 1
ATOM 518 C CA . ALA A 1 71 ? 16.041 1.363 -10.136 1.00 96.38 71 ALA A CA 1
ATOM 519 C C . ALA A 1 71 ? 17.566 1.388 -9.938 1.00 96.38 71 ALA A C 1
ATOM 521 O O . ALA A 1 71 ? 18.232 2.324 -10.371 1.00 96.38 71 ALA A O 1
ATOM 522 N N . LYS A 1 72 ? 18.141 0.342 -9.326 1.00 96.88 72 LYS A N 1
ATOM 523 C CA . LYS A 1 72 ? 19.601 0.167 -9.252 1.00 96.88 72 LYS A CA 1
ATOM 524 C C . LYS A 1 72 ? 20.204 -0.177 -10.620 1.00 96.88 72 LYS A C 1
ATOM 526 O O . LYS A 1 72 ? 21.319 0.240 -10.914 1.00 96.88 72 LYS A O 1
ATOM 531 N N . ALA A 1 73 ? 19.485 -0.947 -11.436 1.00 96.81 73 ALA A N 1
ATOM 532 C CA . ALA A 1 73 ? 19.958 -1.414 -12.737 1.00 96.81 73 ALA A CA 1
ATOM 533 C C . ALA A 1 73 ? 19.822 -0.372 -13.860 1.00 96.81 73 ALA A C 1
ATOM 535 O O . ALA A 1 73 ? 20.609 -0.390 -14.809 1.00 96.81 73 ALA A O 1
ATOM 536 N N . SER A 1 74 ? 18.824 0.514 -13.793 1.00 95.56 74 SER A N 1
ATOM 537 C CA . SER A 1 74 ? 18.573 1.507 -14.840 1.00 95.56 74 SER A CA 1
ATOM 538 C C . SER A 1 74 ? 17.946 2.793 -14.291 1.00 95.56 74 SER A C 1
ATOM 540 O O . SER A 1 74 ? 16.977 2.719 -13.535 1.00 95.56 74 SER A O 1
ATOM 542 N N . PRO A 1 75 ? 18.384 3.979 -14.762 1.00 94.69 75 PRO A N 1
ATOM 543 C CA . PRO A 1 75 ? 17.734 5.255 -14.449 1.00 94.69 75 PRO A CA 1
ATOM 544 C C . PRO A 1 75 ? 16.361 5.414 -15.126 1.00 94.69 75 PRO A C 1
ATOM 546 O O . PRO A 1 75 ? 15.713 6.448 -14.974 1.00 94.69 75 PRO A O 1
ATOM 549 N N . ALA A 1 76 ? 15.925 4.432 -15.922 1.00 94.62 76 ALA A N 1
ATOM 550 C CA . ALA A 1 76 ? 14.590 4.404 -16.507 1.00 94.62 76 ALA A CA 1
ATOM 551 C C . ALA A 1 76 ? 13.482 4.150 -15.471 1.00 94.62 76 ALA A C 1
ATOM 553 O O . ALA A 1 76 ? 12.321 4.378 -15.794 1.00 94.62 76 ALA A O 1
ATOM 554 N N . VAL A 1 77 ? 13.826 3.707 -14.254 1.00 95.56 77 VAL A N 1
ATOM 555 C CA . VAL A 1 77 ? 12.887 3.522 -13.139 1.00 95.56 77 VAL A CA 1
ATOM 556 C C . VAL A 1 77 ? 13.377 4.304 -11.927 1.00 95.56 77 VAL A C 1
ATOM 558 O O . VAL A 1 77 ? 14.519 4.148 -11.499 1.00 95.56 77 VAL A O 1
ATOM 561 N N . LYS A 1 78 ? 12.500 5.112 -11.333 1.00 95.44 78 LYS A N 1
ATOM 562 C CA . LYS A 1 78 ? 12.792 5.885 -10.125 1.00 95.44 78 LYS A CA 1
ATOM 563 C C . LYS A 1 78 ? 11.652 5.741 -9.128 1.00 95.44 78 LYS A C 1
ATOM 565 O O . LYS A 1 78 ? 10.517 6.065 -9.440 1.00 95.44 78 LYS A O 1
ATOM 570 N N . PHE A 1 79 ? 11.947 5.301 -7.910 1.00 95.75 79 PHE A N 1
ATOM 571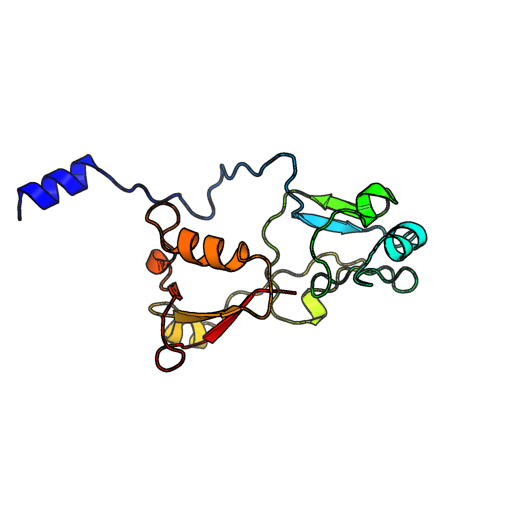 C CA . PHE A 1 79 ? 10.951 5.263 -6.837 1.00 95.75 79 PHE A CA 1
ATOM 572 C C . PHE A 1 79 ? 10.802 6.644 -6.194 1.00 95.75 79 PHE A C 1
ATOM 574 O O . PHE A 1 79 ? 11.795 7.268 -5.809 1.00 95.75 79 PHE A O 1
ATOM 581 N N . THR A 1 80 ? 9.563 7.118 -6.073 1.00 94.38 80 THR A N 1
ATOM 582 C CA . THR A 1 80 ? 9.239 8.382 -5.398 1.00 94.38 80 THR A CA 1
ATOM 583 C C . THR A 1 80 ? 8.953 8.156 -3.908 1.00 94.38 80 THR A C 1
ATOM 585 O O . THR A 1 80 ? 9.159 7.066 -3.368 1.00 94.38 80 THR A O 1
ATOM 588 N N . LYS A 1 81 ? 8.482 9.202 -3.219 1.00 92.94 81 LYS A N 1
ATOM 589 C CA . LYS A 1 81 ? 7.963 9.132 -1.844 1.00 92.94 81 LYS A CA 1
ATOM 590 C C . LYS A 1 81 ? 6.436 9.143 -1.776 1.00 92.94 81 LYS A C 1
ATOM 592 O O . LYS A 1 81 ? 5.884 9.238 -0.687 1.00 92.94 81 LYS A O 1
ATOM 597 N N . GLU A 1 82 ? 5.746 9.038 -2.910 1.00 92.50 82 GLU A N 1
ATOM 598 C CA . GLU A 1 82 ? 4.292 8.905 -2.905 1.00 92.50 82 GLU A CA 1
ATOM 599 C C . GLU A 1 82 ? 3.914 7.522 -2.359 1.00 92.50 82 GLU A C 1
ATOM 601 O O . GLU A 1 82 ? 4.284 6.496 -2.923 1.00 92.50 82 GLU A O 1
ATOM 606 N N . TYR A 1 83 ? 3.211 7.500 -1.231 1.00 91.25 83 TYR A N 1
ATOM 607 C CA . TYR A 1 83 ? 2.793 6.280 -0.536 1.00 91.25 83 TYR A CA 1
ATOM 608 C C . TYR A 1 83 ? 1.368 5.851 -0.911 1.00 91.25 83 TYR A C 1
ATOM 610 O O . TYR A 1 83 ? 0.932 4.756 -0.558 1.00 91.25 83 TYR A O 1
ATOM 618 N N . LYS A 1 84 ? 0.613 6.704 -1.612 1.00 90.56 84 LYS A N 1
ATOM 619 C CA . LYS A 1 84 ? -0.762 6.427 -2.037 1.00 90.56 84 LYS A CA 1
ATOM 620 C C . LYS A 1 84 ? -0.750 5.560 -3.293 1.00 90.56 84 LYS A C 1
ATOM 622 O O . LYS A 1 84 ? -0.728 6.070 -4.409 1.00 90.56 84 LYS A O 1
ATOM 627 N N . LEU A 1 85 ? -0.786 4.248 -3.079 1.00 91.06 85 LEU A N 1
ATOM 628 C CA . LEU A 1 85 ? -0.715 3.225 -4.131 1.00 91.06 85 LEU A CA 1
ATOM 629 C C . LEU A 1 85 ? -2.058 2.537 -4.422 1.00 91.06 85 LEU A C 1
ATOM 631 O O . LEU A 1 85 ? -2.125 1.660 -5.275 1.00 91.06 85 LEU A O 1
ATOM 635 N N . CYS A 1 86 ? -3.119 2.896 -3.696 1.00 91.06 86 CYS A N 1
ATOM 636 C CA . CYS A 1 86 ? -4.420 2.250 -3.839 1.00 91.06 86 CYS A CA 1
ATOM 637 C C . CYS A 1 86 ? -4.989 2.467 -5.251 1.00 91.06 86 CYS A C 1
ATOM 639 O O . CYS A 1 86 ? -5.058 3.608 -5.720 1.00 91.06 86 CYS A O 1
ATOM 641 N N . ALA A 1 87 ? -5.441 1.381 -5.878 1.00 91.25 87 ALA A N 1
ATOM 642 C CA . ALA A 1 87 ? -6.087 1.349 -7.187 1.00 91.25 87 ALA A CA 1
ATOM 643 C C . ALA A 1 87 ? -7.443 0.634 -7.078 1.00 91.25 87 ALA A C 1
ATOM 645 O O . ALA A 1 87 ? -7.633 -0.226 -6.220 1.00 91.25 87 ALA A O 1
ATOM 646 N N . GLY A 1 88 ? -8.401 1.028 -7.921 1.00 89.94 88 GLY A N 1
ATOM 647 C CA . GLY A 1 88 ? -9.762 0.476 -7.897 1.00 89.94 88 GLY A CA 1
ATOM 648 C C . GLY A 1 88 ? -9.959 -0.738 -8.806 1.00 89.94 88 GLY A C 1
ATOM 649 O O . GLY A 1 88 ? -11.000 -1.384 -8.731 1.00 89.94 88 GLY A O 1
ATOM 650 N N . SER A 1 89 ? -8.992 -1.030 -9.676 1.00 91.38 89 SER A N 1
ATOM 651 C CA . SER A 1 89 ? -9.032 -2.132 -10.635 1.00 91.38 89 SER A CA 1
ATOM 652 C C . SER A 1 89 ? -7.633 -2.705 -10.868 1.00 91.38 89 SER A C 1
ATOM 654 O O . SER A 1 89 ? -6.625 -2.114 -10.469 1.00 91.38 89 SER A O 1
ATOM 656 N N . ARG A 1 90 ? -7.562 -3.875 -11.508 1.00 92.62 90 ARG A N 1
ATOM 657 C CA . ARG A 1 90 ? -6.297 -4.553 -11.810 1.00 92.62 90 ARG A CA 1
ATOM 658 C C . ARG A 1 90 ? -5.478 -3.790 -12.849 1.00 92.62 90 ARG A C 1
ATOM 660 O O . ARG A 1 90 ? -4.247 -3.792 -12.795 1.00 92.62 90 ARG A O 1
ATOM 667 N N . GLU A 1 91 ? -6.168 -3.158 -13.781 1.00 92.50 91 GLU A N 1
ATOM 668 C CA . GLU A 1 91 ? -5.615 -2.390 -14.885 1.00 92.50 91 GLU A CA 1
ATOM 669 C C . GLU A 1 91 ? -4.982 -1.096 -14.364 1.00 92.5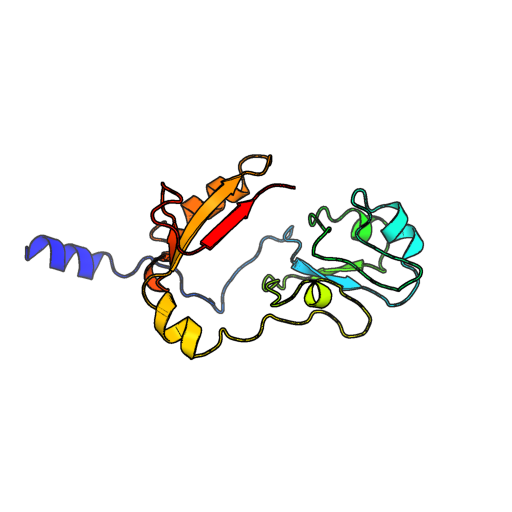0 91 GLU A C 1
ATOM 671 O O . GLU A 1 91 ? -3.907 -0.715 -14.820 1.00 92.50 91 GLU A O 1
ATOM 676 N N . ASP A 1 92 ? -5.580 -0.481 -13.336 1.00 92.81 92 ASP A N 1
ATOM 677 C CA . ASP A 1 92 ? -5.049 0.726 -12.686 1.00 92.81 92 ASP A CA 1
ATOM 678 C C . ASP A 1 92 ? -3.712 0.486 -11.953 1.00 92.81 92 ASP A C 1
ATOM 680 O O . ASP A 1 92 ? -2.990 1.440 -11.657 1.00 92.81 92 ASP A O 1
ATOM 684 N N . LEU A 1 93 ? -3.357 -0.777 -11.675 1.00 93.62 93 LEU A N 1
ATOM 685 C CA . LEU A 1 93 ? -2.057 -1.157 -11.108 1.00 93.62 93 LEU A CA 1
ATOM 686 C C . LEU A 1 93 ? -0.938 -1.215 -12.159 1.00 93.62 93 LEU A C 1
ATOM 688 O O . LEU A 1 93 ? 0.230 -1.329 -11.789 1.00 93.62 93 LEU A O 1
ATOM 692 N N . VAL A 1 94 ? -1.258 -1.156 -13.453 1.00 94.56 94 VAL A N 1
ATOM 693 C CA . VAL A 1 94 ? -0.257 -1.185 -14.522 1.00 94.56 94 VAL A CA 1
ATOM 694 C C . VAL A 1 94 ? 0.111 0.241 -14.905 1.00 94.56 94 VAL A C 1
ATOM 696 O O . VAL A 1 94 ? -0.650 0.960 -15.546 1.00 94.56 94 VAL A O 1
ATOM 699 N N . LEU A 1 95 ? 1.317 0.647 -14.528 1.00 93.62 95 LEU A N 1
ATOM 700 C CA . LEU A 1 95 ? 1.885 1.932 -14.900 1.00 93.62 95 LEU A CA 1
ATOM 701 C C . LEU A 1 95 ? 2.344 1.891 -16.352 1.00 93.62 95 LEU A C 1
ATOM 703 O O . LEU A 1 95 ? 3.014 0.947 -16.768 1.00 93.62 95 LEU A O 1
ATOM 707 N N . GLY A 1 96 ? 2.033 2.944 -17.097 1.00 86.94 96 GLY A N 1
ATOM 708 C CA . GLY A 1 96 ? 2.512 3.171 -18.458 1.00 86.94 96 GLY A CA 1
ATOM 709 C C . GLY A 1 96 ? 2.784 4.656 -18.685 1.00 86.94 96 GLY A C 1
ATOM 710 O O . GLY A 1 96 ? 3.159 5.370 -17.755 1.00 86.94 96 GLY A O 1
ATOM 711 N N . ARG A 1 97 ? 2.549 5.148 -19.909 1.00 73.75 97 ARG A N 1
ATOM 712 C CA . ARG A 1 97 ? 2.718 6.579 -20.242 1.00 73.75 97 ARG A CA 1
ATOM 713 C C . ARG A 1 97 ? 1.797 7.501 -19.444 1.00 73.75 97 ARG A C 1
ATOM 715 O O . ARG A 1 97 ? 2.209 8.602 -19.100 1.00 73.75 97 ARG A O 1
ATOM 722 N N . ASP A 1 98 ? 0.593 7.032 -19.127 1.00 78.44 98 ASP A N 1
ATOM 723 C CA . ASP A 1 98 ? -0.428 7.817 -18.421 1.00 78.44 98 ASP A CA 1
ATOM 724 C C . ASP A 1 98 ? -0.172 7.912 -16.903 1.00 78.44 98 ASP A C 1
ATOM 726 O O . ASP A 1 98 ? -0.941 8.544 -16.179 1.00 78.44 98 ASP A O 1
ATOM 730 N N . GLY A 1 99 ? 0.900 7.284 -16.404 1.00 79.38 99 GLY A N 1
ATOM 731 C CA . GLY A 1 99 ? 1.223 7.239 -14.982 1.00 79.38 99 GLY A CA 1
ATOM 732 C C . GLY A 1 99 ? 0.279 6.344 -14.174 1.00 79.38 99 GLY A C 1
ATOM 733 O O . GLY A 1 99 ? -0.375 5.448 -14.705 1.00 79.38 99 GLY A O 1
ATOM 734 N N . ALA A 1 100 ? 0.252 6.562 -12.858 1.00 84.38 100 ALA A N 1
ATOM 735 C CA . ALA A 1 100 ? -0.569 5.784 -11.936 1.00 84.38 100 ALA A CA 1
ATOM 736 C C . ALA A 1 100 ? -1.995 6.327 -11.852 1.00 84.38 100 ALA A C 1
ATOM 738 O O . ALA A 1 100 ? -2.201 7.528 -11.652 1.00 84.38 100 ALA A O 1
ATOM 739 N N . ARG A 1 101 ? -2.983 5.433 -11.907 1.00 87.00 101 ARG A N 1
ATOM 740 C CA . ARG A 1 101 ? -4.388 5.781 -11.688 1.00 87.00 101 ARG A CA 1
ATOM 741 C C . ARG A 1 101 ? -4.758 5.504 -10.238 1.00 87.00 101 ARG A C 1
ATOM 743 O O . ARG A 1 101 ? -4.657 4.381 -9.757 1.00 87.00 101 ARG A O 1
ATOM 750 N N . ARG A 1 102 ? -5.171 6.550 -9.520 1.00 86.19 102 ARG A N 1
ATOM 751 C CA . ARG A 1 102 ? -5.609 6.411 -8.125 1.00 86.19 102 ARG A CA 1
ATOM 752 C C . ARG A 1 102 ? -6.976 5.751 -8.052 1.00 86.19 102 ARG A C 1
ATOM 754 O O . ARG A 1 102 ? -7.840 5.998 -8.893 1.00 86.19 102 ARG A O 1
ATOM 761 N N . ALA A 1 103 ? -7.189 4.993 -6.982 1.00 91.31 103 ALA A N 1
ATOM 762 C CA . ALA A 1 103 ? -8.507 4.509 -6.618 1.00 91.31 103 ALA A CA 1
ATOM 763 C C . ALA A 1 103 ? -9.508 5.669 -6.557 1.00 91.31 103 ALA A C 1
ATOM 765 O O . ALA A 1 103 ? -9.250 6.722 -5.963 1.00 91.31 103 ALA A O 1
ATOM 766 N N . ARG A 1 104 ? -10.667 5.448 -7.176 1.00 89.75 104 ARG A N 1
ATOM 767 C CA . ARG A 1 104 ? -11.813 6.344 -7.052 1.00 89.75 104 ARG A CA 1
ATOM 768 C C . ARG A 1 104 ? -12.408 6.213 -5.647 1.00 89.75 104 ARG A C 1
ATOM 770 O O . ARG A 1 104 ? -12.282 5.148 -5.037 1.00 89.75 104 ARG A O 1
ATOM 777 N N . PRO A 1 105 ? -13.063 7.265 -5.131 1.00 88.81 105 PRO A N 1
ATOM 778 C CA . PRO A 1 105 ? -13.842 7.152 -3.909 1.00 88.81 105 PRO A CA 1
ATOM 779 C C . PRO A 1 105 ? -14.829 5.989 -3.992 1.00 88.81 105 PRO A C 1
ATOM 781 O O . PRO A 1 105 ? -15.385 5.702 -5.054 1.00 88.81 105 PRO A O 1
ATOM 784 N N . VAL A 1 106 ? -15.037 5.335 -2.854 1.00 87.06 106 VAL A N 1
ATOM 785 C CA . VAL A 1 106 ? -16.027 4.268 -2.721 1.00 87.06 106 VAL A CA 1
ATOM 786 C C . VAL A 1 106 ? -17.418 4.825 -3.071 1.00 87.06 106 VAL A C 1
ATOM 788 O O . VAL A 1 106 ? -17.736 5.921 -2.601 1.00 87.06 106 VAL A O 1
ATOM 791 N N . PRO A 1 107 ? -18.235 4.105 -3.866 1.00 91.12 107 PRO A N 1
ATOM 792 C CA . PRO A 1 107 ? -19.614 4.491 -4.156 1.00 91.12 107 PRO A CA 1
ATOM 793 C C . PRO A 1 107 ? -20.426 4.799 -2.889 1.00 91.12 107 PRO A C 1
ATOM 795 O O . PRO A 1 107 ? -20.226 4.180 -1.841 1.00 91.12 107 PRO A O 1
ATOM 798 N N . GLU A 1 108 ? -21.330 5.777 -2.971 1.00 93.00 108 GLU A N 1
ATOM 799 C CA . GLU A 1 108 ? -22.058 6.307 -1.807 1.00 93.00 108 GLU A CA 1
ATOM 800 C C . GLU A 1 108 ? -22.955 5.254 -1.136 1.00 93.00 108 GLU A C 1
ATOM 802 O O . GLU A 1 108 ? -23.070 5.205 0.087 1.00 93.00 108 GLU A O 1
ATOM 807 N N . ASP A 1 109 ? -23.548 4.364 -1.927 1.00 93.62 109 ASP A N 1
ATOM 808 C CA . ASP A 1 109 ? -24.324 3.215 -1.466 1.00 93.62 109 ASP A CA 1
ATOM 809 C C . ASP A 1 109 ? -23.467 2.250 -0.634 1.00 93.62 109 ASP A C 1
ATOM 811 O O . ASP A 1 109 ? -23.848 1.890 0.484 1.00 93.62 109 ASP A O 1
ATOM 815 N N . LEU A 1 110 ? -22.268 1.908 -1.114 1.00 89.56 110 LEU A N 1
ATOM 816 C CA . LEU A 1 110 ? -21.351 1.038 -0.380 1.00 89.56 110 LEU A CA 1
ATOM 817 C C . LEU A 1 110 ? -20.809 1.732 0.876 1.00 89.56 110 LEU A C 1
ATOM 819 O O . LEU A 1 110 ? -20.719 1.120 1.943 1.00 89.56 110 LEU A O 1
ATOM 823 N N . ARG A 1 111 ? -20.511 3.034 0.786 1.00 90.75 111 ARG A N 1
ATOM 824 C CA . ARG A 1 111 ? -20.092 3.851 1.931 1.00 90.75 111 ARG A CA 1
ATOM 825 C C . ARG A 1 111 ? -21.183 3.936 2.999 1.00 90.75 111 ARG A C 1
ATOM 827 O O . ARG A 1 111 ? -20.862 3.895 4.185 1.00 90.75 111 ARG A O 1
ATOM 834 N N . ARG A 1 112 ? -22.458 4.016 2.615 1.00 91.12 112 ARG A N 1
ATOM 835 C CA . ARG A 1 112 ? -23.589 4.023 3.554 1.00 91.12 112 ARG A CA 1
ATOM 836 C C . ARG A 1 112 ? -23.690 2.720 4.347 1.00 91.12 112 ARG A C 1
ATOM 838 O O . ARG A 1 112 ? -24.049 2.766 5.522 1.00 91.12 112 ARG A O 1
ATOM 845 N N . 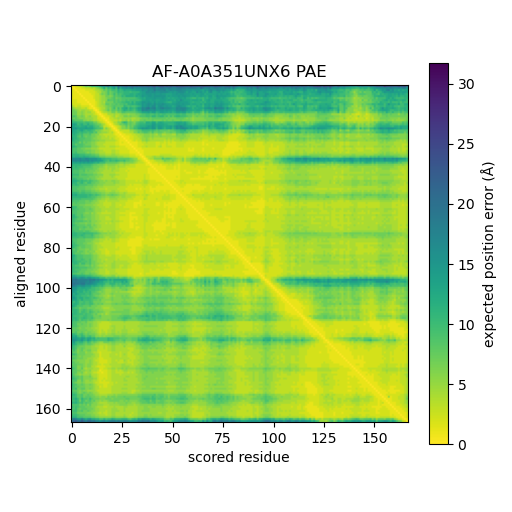ILE A 1 113 ? -23.369 1.587 3.722 1.00 90.38 113 ILE A N 1
ATOM 846 C CA . ILE A 1 113 ? -23.429 0.262 4.352 1.00 90.38 113 ILE A CA 1
ATOM 847 C C . ILE A 1 113 ? -22.181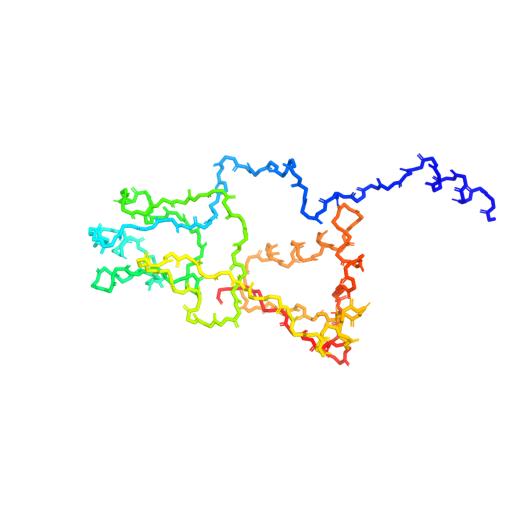 0.008 5.210 1.00 90.38 113 ILE A C 1
ATOM 849 O O . ILE A 1 113 ? -22.297 -0.316 6.389 1.00 90.38 113 ILE A O 1
ATOM 853 N N . LEU A 1 114 ? -20.986 0.191 4.641 1.00 89.69 114 LEU A N 1
ATOM 854 C CA . LEU A 1 114 ? -19.724 -0.243 5.253 1.00 89.69 114 LEU A CA 1
ATOM 855 C C . LEU A 1 114 ? -18.973 0.874 5.990 1.00 89.69 114 LEU A C 1
ATOM 857 O O . LEU A 1 114 ? -18.145 0.599 6.853 1.00 89.69 114 LEU A O 1
ATOM 861 N N . GLY A 1 115 ? -19.267 2.147 5.718 1.00 86.62 115 GLY A N 1
ATOM 862 C CA . GLY A 1 115 ? -18.457 3.286 6.173 1.00 86.62 115 GLY A CA 1
ATOM 863 C C . GLY A 1 115 ? -18.439 3.541 7.684 1.00 86.62 115 GLY A C 1
ATOM 864 O O . GLY A 1 115 ? -17.682 4.394 8.138 1.00 86.62 115 GLY A O 1
ATOM 865 N N . ARG A 1 116 ? -19.261 2.835 8.472 1.00 88.31 116 ARG A N 1
ATOM 866 C CA . ARG A 1 116 ? -19.285 2.940 9.946 1.00 88.31 116 ARG A CA 1
ATOM 867 C C . ARG A 1 116 ? -18.667 1.732 10.649 1.00 88.31 116 ARG A C 1
ATOM 869 O O . ARG A 1 116 ? -18.298 1.843 11.814 1.00 88.31 116 ARG A O 1
ATOM 876 N N . SER A 1 117 ? -18.621 0.582 9.981 1.00 92.38 117 SER A N 1
ATOM 877 C CA . SER A 1 117 ? -18.194 -0.686 10.571 1.00 92.38 117 SER A CA 1
ATOM 878 C C . SER A 1 117 ? -17.825 -1.674 9.466 1.00 92.38 117 SER A C 1
ATOM 880 O O . SER A 1 117 ? -18.570 -2.608 9.198 1.00 92.38 117 SER A O 1
ATOM 882 N N . PHE A 1 118 ? -16.671 -1.466 8.850 1.00 95.56 118 PHE A N 1
ATOM 883 C CA . PHE A 1 118 ? -16.077 -2.364 7.875 1.00 95.56 118 PHE A CA 1
ATOM 884 C C . PHE A 1 118 ? -15.086 -3.309 8.562 1.00 95.56 118 PHE A C 1
ATOM 886 O O . PHE A 1 118 ? -14.018 -2.898 9.030 1.00 95.56 118 PHE A O 1
ATOM 893 N N . LYS A 1 119 ? -15.452 -4.585 8.668 1.00 96.12 119 LYS A N 1
ATOM 894 C CA . LYS A 1 119 ? -14.661 -5.625 9.326 1.00 96.12 119 LYS A CA 1
ATOM 895 C C . LYS A 1 119 ? -13.801 -6.369 8.314 1.00 96.12 119 LYS A C 1
ATOM 897 O O . LYS A 1 119 ? -14.304 -7.006 7.394 1.00 96.12 119 LYS A O 1
ATOM 902 N N . LEU A 1 120 ? -12.493 -6.350 8.529 1.00 96.44 120 LEU A N 1
ATOM 903 C CA . LEU A 1 120 ? -11.516 -7.053 7.709 1.00 96.44 120 LEU A CA 1
ATOM 904 C C . LEU A 1 120 ? -11.010 -8.303 8.420 1.00 96.44 120 LEU A C 1
ATOM 906 O O . LEU A 1 120 ? -10.612 -8.251 9.583 1.00 96.44 120 LEU A O 1
ATOM 910 N N . ARG A 1 121 ? -10.932 -9.425 7.706 1.00 96.50 121 ARG A N 1
ATOM 911 C CA . ARG A 1 121 ? -10.112 -10.560 8.138 1.00 96.50 121 ARG A CA 1
ATOM 912 C C . ARG A 1 121 ? -8.816 -10.574 7.348 1.00 96.50 121 ARG A C 1
ATOM 914 O O . ARG A 1 121 ? -8.830 -10.816 6.147 1.00 96.50 121 ARG A O 1
ATOM 921 N N . GLN A 1 122 ? -7.702 -10.345 8.035 1.00 96.00 122 GLN A N 1
ATOM 922 C CA . GLN A 1 122 ? -6.385 -10.540 7.443 1.00 96.00 122 GLN A CA 1
ATOM 923 C C . GLN A 1 122 ? -6.080 -12.046 7.322 1.00 96.00 122 GLN A C 1
ATOM 925 O O . GLN A 1 122 ? -6.302 -12.807 8.269 1.00 96.00 122 GLN A O 1
ATOM 930 N N . VAL A 1 123 ? -5.606 -12.466 6.151 1.00 94.69 123 VAL A N 1
ATOM 931 C CA . VAL A 1 123 ? -5.190 -13.835 5.825 1.00 94.69 123 VAL A CA 1
ATOM 932 C C . VAL A 1 123 ? -3.792 -13.787 5.215 1.00 94.69 123 VAL A C 1
ATOM 934 O O . VAL A 1 123 ? -3.564 -13.070 4.243 1.00 94.69 123 VAL A O 1
ATOM 937 N N . SER A 1 124 ? -2.856 -14.545 5.790 1.00 93.00 124 SER A N 1
ATOM 938 C CA . SER A 1 124 ? -1.491 -14.635 5.270 1.00 93.00 124 SER A CA 1
ATOM 939 C C . SER A 1 124 ? -1.417 -15.701 4.178 1.00 93.00 124 SER A C 1
ATOM 941 O O . SER A 1 124 ? -1.811 -16.842 4.407 1.00 93.00 124 SER A O 1
ATOM 943 N N . ALA A 1 125 ? -0.896 -15.334 3.013 1.00 92.06 125 ALA A N 1
ATOM 944 C CA . ALA A 1 125 ? -0.617 -16.191 1.867 1.00 92.06 125 ALA A CA 1
ATOM 945 C C . ALA A 1 125 ? 0.852 -16.664 1.815 1.00 92.06 125 ALA A C 1
ATOM 947 O O . ALA A 1 125 ? 1.269 -17.248 0.821 1.00 92.06 125 ALA A O 1
ATOM 948 N N . GLY A 1 126 ? 1.637 -16.450 2.882 1.00 84.81 126 GLY A N 1
ATOM 949 C CA . GLY A 1 126 ? 3.011 -16.966 2.988 1.00 84.81 126 GLY A CA 1
ATOM 950 C C . GLY A 1 126 ? 4.108 -15.901 2.909 1.00 84.81 126 GLY A C 1
ATOM 951 O O . GLY A 1 126 ? 5.032 -16.017 2.108 1.00 84.81 126 GLY A O 1
ATOM 952 N N . GLY A 1 127 ? 4.019 -14.860 3.742 1.00 85.88 127 GLY A N 1
ATOM 953 C CA . GLY A 1 127 ? 5.030 -13.799 3.850 1.00 85.88 127 GLY A CA 1
ATOM 954 C C . GLY A 1 127 ? 6.014 -13.963 5.019 1.00 85.88 127 GLY A C 1
ATOM 955 O O . GLY A 1 127 ? 6.084 -14.997 5.676 1.00 85.88 127 GLY A O 1
ATOM 956 N N . CYS A 1 128 ? 6.759 -12.894 5.315 1.00 90.12 128 CYS A N 1
ATOM 957 C CA . CYS A 1 128 ? 7.699 -12.828 6.444 1.00 90.12 128 CYS A CA 1
ATOM 958 C C . CYS A 1 128 ? 7.061 -12.394 7.780 1.00 90.12 128 CYS A C 1
ATOM 960 O O . CYS A 1 128 ? 7.779 -12.173 8.752 1.00 90.12 128 CYS A O 1
ATOM 962 N N . GLY A 1 129 ? 5.737 -12.212 7.833 1.00 90.56 129 GLY A N 1
ATOM 963 C CA . GLY A 1 129 ? 5.022 -11.741 9.026 1.00 90.56 129 GLY A CA 1
ATOM 964 C C . GLY A 1 129 ? 4.988 -10.216 9.202 1.00 90.56 129 GLY A C 1
ATOM 965 O O . GLY A 1 129 ? 4.315 -9.721 10.106 1.00 90.56 129 GLY A O 1
ATOM 966 N N . ALA A 1 130 ? 5.707 -9.454 8.368 1.00 91.56 130 ALA A N 1
ATOM 967 C CA . ALA A 1 130 ? 5.788 -7.999 8.502 1.00 91.56 130 ALA A CA 1
ATOM 968 C C . ALA A 1 130 ? 4.447 -7.312 8.207 1.00 91.56 130 ALA A C 1
ATOM 970 O O . ALA A 1 130 ? 4.006 -6.467 8.980 1.00 91.56 130 ALA A O 1
ATOM 971 N N . CYS A 1 131 ? 3.759 -7.714 7.136 1.00 91.25 131 CYS A N 1
ATOM 972 C CA . CYS A 1 131 ? 2.467 -7.137 6.769 1.00 91.25 131 CYS A CA 1
ATOM 973 C C . CYS A 1 131 ? 1.400 -7.399 7.843 1.00 91.25 131 CYS A C 1
ATOM 975 O O . CYS A 1 131 ? 0.567 -6.541 8.127 1.00 91.25 131 CYS A O 1
ATOM 977 N N . GLU A 1 132 ? 1.430 -8.576 8.463 1.00 93.69 132 GLU A N 1
ATOM 978 C CA . GLU A 1 132 ? 0.551 -8.975 9.560 1.00 93.69 132 GLU A CA 1
ATOM 979 C C . GLU A 1 132 ? 0.818 -8.147 10.819 1.00 93.69 132 GLU A C 1
ATOM 981 O O . GLU A 1 132 ? -0.118 -7.669 11.467 1.00 93.69 132 GLU A O 1
ATOM 986 N N . ALA A 1 133 ? 2.096 -7.942 11.148 1.00 94.19 133 ALA A N 1
ATOM 987 C CA . ALA A 1 133 ? 2.501 -7.062 12.235 1.00 94.19 133 ALA A CA 1
ATOM 988 C C . ALA A 1 133 ? 2.034 -5.619 11.982 1.00 94.19 133 ALA A C 1
ATOM 990 O O . ALA A 1 133 ? 1.450 -5.008 12.877 1.00 94.19 133 ALA A O 1
ATOM 991 N N . ASP A 1 134 ? 2.189 -5.109 10.758 1.00 93.12 134 ASP A N 1
ATOM 992 C CA . ASP A 1 134 ? 1.719 -3.776 10.375 1.00 93.12 134 ASP A CA 1
ATOM 993 C C . ASP A 1 134 ? 0.190 -3.655 10.475 1.00 93.12 134 ASP A C 1
ATOM 995 O O . ASP A 1 134 ? -0.319 -2.656 10.985 1.00 93.12 134 ASP A O 1
ATOM 999 N N . CYS A 1 135 ? -0.566 -4.692 10.094 1.00 94.44 135 CYS A N 1
ATOM 1000 C CA . CYS A 1 135 ? -2.020 -4.721 10.291 1.00 94.44 135 CYS A CA 1
ATOM 1001 C C . CYS A 1 135 ? -2.404 -4.585 11.774 1.00 94.44 135 CYS A C 1
ATOM 1003 O O . CYS A 1 135 ? -3.352 -3.869 12.101 1.00 94.44 135 CYS A O 1
ATOM 1005 N N . ASN A 1 136 ? -1.652 -5.214 12.684 1.00 93.75 136 ASN A N 1
ATOM 1006 C CA . ASN A 1 136 ? -1.859 -5.037 14.124 1.00 93.75 136 ASN A CA 1
ATOM 1007 C C . ASN A 1 136 ? -1.505 -3.613 14.581 1.00 93.75 136 ASN A C 1
ATOM 1009 O O . ASN A 1 136 ? -2.237 -3.022 15.378 1.00 93.75 136 ASN A O 1
ATOM 1013 N N . VAL A 1 137 ? -0.422 -3.035 14.051 1.00 94.62 137 VAL A N 1
ATOM 1014 C CA . VAL A 1 137 ? -0.000 -1.656 14.349 1.00 94.62 137 VAL A CA 1
ATOM 1015 C C . VAL A 1 137 ? -1.082 -0.643 13.962 1.00 94.62 137 VAL A C 1
ATOM 1017 O O . VAL A 1 137 ? -1.328 0.294 14.726 1.00 94.62 137 VAL A O 1
ATOM 1020 N N . LEU A 1 138 ? -1.800 -0.860 12.855 1.00 94.06 138 LEU A N 1
ATOM 1021 C CA . LEU A 1 138 ? -2.925 -0.008 12.445 1.00 94.06 138 LEU A CA 1
ATOM 1022 C C . LEU A 1 138 ? -4.056 0.049 13.490 1.00 94.06 138 LEU A C 1
ATOM 1024 O O . LEU A 1 138 ? -4.776 1.044 13.560 1.00 94.06 138 LEU A O 1
ATOM 1028 N N . GLY A 1 139 ? -4.201 -0.982 14.327 1.00 92.81 139 GLY A N 1
ATOM 1029 C CA . GLY A 1 139 ? -5.165 -1.019 15.431 1.00 92.81 139 GLY A CA 1
ATOM 1030 C C . GLY A 1 139 ? -4.698 -0.325 16.716 1.00 92.81 139 GLY A C 1
ATOM 1031 O O . GLY A 1 139 ? -5.479 -0.191 17.656 1.00 92.81 139 GLY A O 1
ATOM 1032 N N . THR A 1 140 ? -3.437 0.106 16.795 1.00 92.69 140 THR A N 1
ATOM 1033 C CA . THR A 1 140 ? -2.905 0.790 17.984 1.00 92.69 140 THR A CA 1
ATOM 1034 C C . THR A 1 140 ? -3.393 2.232 18.069 1.00 92.69 140 THR A C 1
ATOM 1036 O O . THR A 1 140 ? -3.755 2.839 17.065 1.00 92.69 140 THR A O 1
ATOM 1039 N N . LEU A 1 141 ? -3.320 2.828 19.263 1.00 88.06 141 LEU A N 1
ATOM 1040 C CA . LEU A 1 141 ? -3.749 4.212 19.512 1.00 88.06 141 LEU A CA 1
ATOM 1041 C C . LEU A 1 141 ? -3.068 5.252 18.609 1.00 88.06 141 LEU A C 1
ATOM 1043 O O . LEU A 1 141 ? -3.639 6.313 18.387 1.00 88.06 141 LEU A O 1
ATOM 1047 N N . ALA A 1 142 ? -1.859 4.971 18.111 1.00 88.62 142 ALA A N 1
ATOM 1048 C CA . ALA A 1 142 ? -1.120 5.896 17.258 1.00 88.62 142 ALA A CA 1
ATOM 1049 C C . ALA A 1 142 ? -1.764 6.054 15.870 1.00 88.62 142 ALA A C 1
ATOM 1051 O O . ALA A 1 142 ? -1.778 7.158 15.332 1.00 88.62 142 ALA A O 1
ATOM 1052 N N . PHE A 1 143 ? -2.315 4.980 15.301 1.00 90.19 143 PHE A N 1
ATOM 1053 C CA . PHE A 1 143 ? -2.937 4.989 13.970 1.00 90.19 143 PHE A CA 1
ATOM 1054 C C . PHE A 1 143 ? -4.464 4.994 14.052 1.00 90.19 143 PHE A C 1
ATOM 1056 O O . PHE A 1 143 ? -5.113 5.718 13.295 1.00 90.19 143 PHE A O 1
ATOM 1063 N N . ASP A 1 144 ? -5.002 4.216 14.997 1.00 92.12 144 ASP A N 1
ATOM 1064 C CA . ASP A 1 144 ? -6.417 4.063 15.323 1.00 92.12 144 ASP A CA 1
ATOM 1065 C C . ASP A 1 144 ? -7.289 3.926 14.073 1.00 92.12 144 ASP A C 1
ATOM 1067 O O . ASP A 1 144 ? -8.159 4.749 13.793 1.00 92.12 144 ASP A O 1
ATOM 1071 N N . LEU A 1 145 ? -7.042 2.874 13.287 1.00 93.06 145 LEU A N 1
ATOM 1072 C CA . LEU A 1 145 ? -7.817 2.574 12.080 1.00 93.06 145 LEU A CA 1
ATOM 1073 C C . LEU A 1 145 ? -9.332 2.497 12.366 1.00 93.06 145 LEU A C 1
ATOM 1075 O O . LEU A 1 145 ? -10.148 2.871 11.520 1.00 93.06 145 LEU A O 1
ATOM 1079 N N . GLY A 1 146 ? -9.697 2.110 13.594 1.00 92.56 146 GLY A N 1
ATOM 1080 C CA . GLY A 1 146 ? -11.073 2.053 14.078 1.00 92.56 146 GLY A CA 1
ATOM 1081 C C . GLY A 1 146 ? -11.820 3.385 13.999 1.00 92.56 146 GLY A C 1
ATOM 1082 O O . GLY A 1 146 ? -13.028 3.374 13.764 1.00 92.56 146 GLY A O 1
ATOM 1083 N N . ARG A 1 147 ? -11.130 4.532 14.089 1.00 91.06 147 ARG A N 1
ATOM 1084 C CA . ARG A 1 147 ? -11.760 5.858 13.930 1.00 91.06 147 ARG A CA 1
ATOM 1085 C C . ARG A 1 147 ? -12.358 6.084 12.540 1.00 91.06 147 ARG A C 1
ATOM 1087 O O . ARG A 1 147 ? -13.250 6.912 12.388 1.00 91.06 147 ARG A O 1
ATOM 1094 N N . PHE A 1 148 ? -11.873 5.3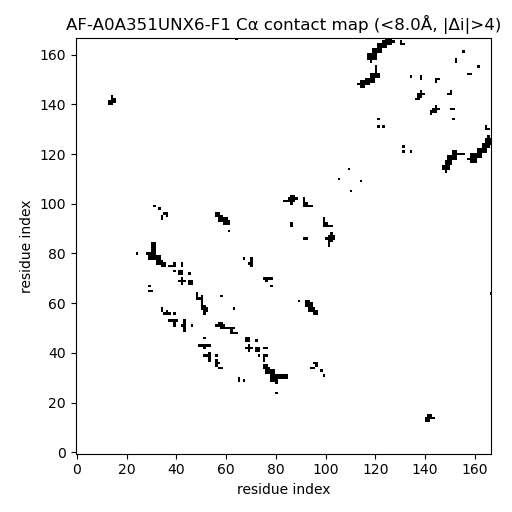54 11.535 1.00 91.44 148 PHE A N 1
ATOM 1095 C CA . PHE A 1 148 ? -12.399 5.376 10.169 1.00 91.44 148 PHE A CA 1
ATOM 1096 C C . PHE A 1 148 ? -13.485 4.317 9.939 1.00 91.44 148 PHE A C 1
ATOM 1098 O O . PHE A 1 148 ? -13.886 4.084 8.803 1.00 91.44 148 PHE A O 1
ATOM 1105 N N . GLY A 1 149 ? -13.943 3.646 11.001 1.00 92.88 149 GLY A N 1
ATOM 1106 C CA . GLY A 1 149 ? -14.915 2.562 10.915 1.00 92.88 149 GLY A CA 1
ATOM 1107 C C . GLY A 1 149 ? -14.328 1.246 10.407 1.00 92.88 149 GLY A C 1
ATOM 1108 O O . GLY A 1 149 ? -15.092 0.314 10.198 1.00 92.88 149 GLY A O 1
ATOM 1109 N N . VAL A 1 150 ? -13.007 1.133 10.223 1.00 94.75 150 VAL A N 1
ATOM 1110 C CA . VAL A 1 150 ? -12.347 -0.077 9.706 1.00 94.75 150 VAL A CA 1
ATOM 1111 C C . VAL A 1 150 ? -11.674 -0.838 10.845 1.00 94.75 150 VAL A C 1
ATOM 1113 O O . VAL A 1 150 ? -10.928 -0.257 11.630 1.00 94.75 150 VAL A O 1
ATOM 1116 N N . GLN A 1 151 ? -11.933 -2.141 10.971 1.00 95.44 151 GLN A N 1
ATOM 1117 C CA . GLN A 1 151 ? -11.409 -2.948 12.081 1.00 95.44 151 GLN A CA 1
ATOM 1118 C C . GLN A 1 151 ? -11.053 -4.366 11.645 1.00 95.44 151 GLN A C 1
ATOM 1120 O O . GLN A 1 151 ? -11.768 -4.968 10.851 1.00 95.44 151 GLN A O 1
ATOM 1125 N N . PHE A 1 152 ? -9.992 -4.932 12.219 1.00 96.38 152 PHE A N 1
ATOM 1126 C CA . PHE A 1 152 ? -9.654 -6.336 12.008 1.00 96.38 152 PHE A CA 1
ATOM 1127 C C . PHE A 1 152 ? -10.439 -7.254 12.950 1.00 96.38 152 PHE A C 1
ATOM 1129 O O . PHE A 1 152 ? -10.598 -6.955 14.134 1.00 96.38 152 PHE A O 1
ATOM 1136 N N . VAL A 1 153 ? -10.908 -8.390 12.433 1.00 96.19 153 VAL A N 1
ATOM 1137 C CA . VAL A 1 153 ? -11.604 -9.430 13.203 1.00 96.19 153 VAL A CA 1
ATOM 1138 C C . VAL A 1 153 ? -10.839 -10.749 13.173 1.00 96.19 153 VAL A C 1
ATOM 1140 O O . VAL A 1 153 ? -10.136 -11.065 12.214 1.00 96.19 153 VAL A O 1
ATOM 1143 N N . ALA A 1 154 ? -10.992 -11.546 14.231 1.00 92.81 154 ALA A N 1
ATOM 1144 C CA . ALA A 1 154 ? -10.300 -12.829 14.367 1.00 92.81 154 ALA A CA 1
ATOM 1145 C C . ALA A 1 154 ? -10.914 -13.949 13.505 1.00 92.81 154 ALA A C 1
ATOM 1147 O O . ALA A 1 154 ? -10.207 -14.853 13.066 1.00 92.81 154 ALA A O 1
ATOM 1148 N N . SER A 1 155 ? -12.227 -13.896 13.258 1.00 93.50 155 SER A N 1
ATOM 1149 C CA . SER A 1 155 ? -12.971 -14.945 12.554 1.00 93.50 155 SER A CA 1
ATOM 1150 C C . SER A 1 155 ? -13.488 -14.443 11.205 1.00 93.50 155 SER A C 1
ATOM 1152 O O . SER A 1 155 ? -14.136 -13.394 11.182 1.00 93.50 155 SER A O 1
ATOM 1154 N N . PRO A 1 156 ? -13.302 -15.203 10.107 1.00 91.50 156 PRO A N 1
ATOM 1155 C CA . PRO A 1 156 ? -13.933 -14.910 8.819 1.00 91.50 156 PRO A CA 1
ATOM 1156 C C . PRO A 1 156 ? -15.462 -14.794 8.896 1.00 91.50 156 PRO A C 1
ATOM 1158 O O . PRO A 1 156 ? -16.053 -14.062 8.117 1.00 91.50 156 PRO A O 1
ATOM 1161 N N . ARG A 1 157 ? -16.111 -15.458 9.868 1.00 94.06 157 ARG A N 1
ATOM 1162 C CA . ARG A 1 157 ? -17.575 -15.389 10.055 1.00 94.06 157 ARG A CA 1
ATOM 1163 C C . ARG A 1 157 ? -18.080 -13.994 10.434 1.00 94.06 157 ARG A C 1
ATOM 1165 O O . ARG A 1 157 ? -19.274 -13.748 10.357 1.00 94.06 157 ARG A O 1
ATOM 1172 N N . HIS A 1 158 ? -17.191 -13.122 10.903 1.00 93.38 158 HIS A N 1
ATOM 1173 C CA . HIS A 1 158 ? -17.516 -11.759 11.324 1.00 93.38 158 HIS A CA 1
ATOM 1174 C C . HIS A 1 158 ? -16.911 -10.708 10.383 1.00 93.38 158 HIS A C 1
ATOM 1176 O O . HIS A 1 158 ? -16.837 -9.540 10.758 1.00 93.38 158 HIS A O 1
ATOM 1182 N N . ALA A 1 159 ? -16.381 -11.128 9.231 1.00 96.12 159 ALA A N 1
ATOM 1183 C CA . ALA A 1 159 ? -15.681 -10.258 8.300 1.00 96.12 159 ALA A CA 1
ATOM 1184 C C . ALA A 1 159 ? -16.588 -9.861 7.133 1.00 96.12 159 ALA A C 1
ATOM 1186 O O . ALA A 1 159 ? -17.265 -10.710 6.559 1.00 96.12 159 ALA A O 1
ATOM 1187 N N . ASP A 1 160 ? -16.531 -8.586 6.759 1.00 95.25 160 ASP A N 1
ATOM 1188 C CA . ASP A 1 160 ? -17.177 -8.044 5.563 1.00 95.25 160 ASP A CA 1
ATOM 1189 C C . ASP A 1 160 ? -16.269 -8.190 4.332 1.00 95.25 160 ASP A C 1
ATOM 1191 O O . ASP A 1 160 ? -16.746 -8.266 3.203 1.00 95.25 160 ASP A O 1
ATOM 1195 N N . ALA A 1 161 ? -14.948 -8.236 4.543 1.00 94.06 161 ALA A N 1
ATOM 1196 C CA . ALA A 1 161 ? -13.968 -8.479 3.492 1.00 94.06 161 ALA A CA 1
ATOM 1197 C C . ALA A 1 161 ? -12.697 -9.164 4.017 1.00 94.06 161 ALA A C 1
ATOM 1199 O O . ALA A 1 161 ? -12.421 -9.222 5.220 1.00 94.06 161 ALA A O 1
ATOM 1200 N N . VAL A 1 162 ? -11.901 -9.677 3.078 1.00 94.50 162 VAL A N 1
ATOM 1201 C CA . VAL A 1 162 ? -10.622 -10.338 3.346 1.00 94.50 162 VAL A CA 1
ATOM 1202 C C . VAL A 1 162 ? -9.480 -9.446 2.873 1.00 94.50 162 VAL A C 1
ATOM 1204 O O . VAL A 1 162 ? -9.481 -8.979 1.737 1.00 94.50 162 VAL A O 1
ATOM 1207 N N . LEU A 1 163 ? -8.493 -9.235 3.744 1.00 94.25 163 LEU A N 1
ATOM 1208 C CA . LEU A 1 163 ? -7.207 -8.643 3.388 1.00 94.25 163 LEU A CA 1
ATOM 1209 C C . LEU A 1 163 ? -6.187 -9.770 3.249 1.00 94.25 163 LEU A C 1
ATOM 1211 O O . LEU A 1 163 ? -5.888 -10.448 4.228 1.00 94.25 163 LEU A O 1
ATOM 1215 N N . ILE A 1 164 ? -5.644 -9.962 2.054 1.00 92.44 164 ILE A N 1
ATOM 1216 C CA . ILE A 1 164 ? -4.611 -10.970 1.808 1.00 92.44 164 ILE A CA 1
ATOM 1217 C C . ILE A 1 164 ? -3.239 -10.296 1.914 1.00 92.44 164 ILE A C 1
ATOM 1219 O O . ILE A 1 164 ? -3.028 -9.239 1.323 1.00 92.44 164 ILE A O 1
ATOM 1223 N N . THR A 1 165 ? -2.317 -10.887 2.673 1.00 91.12 165 THR A N 1
ATOM 1224 C CA . THR A 1 165 ? -0.923 -10.426 2.802 1.00 91.12 165 THR A CA 1
ATOM 1225 C C . THR A 1 165 ? 0.044 -11.561 2.494 1.00 91.12 165 THR A C 1
ATOM 1227 O O . THR A 1 165 ? -0.233 -12.702 2.834 1.00 91.12 165 THR A O 1
ATOM 1230 N N . GLY A 1 166 ? 1.191 -11.276 1.885 1.00 82.94 166 GLY A N 1
ATOM 1231 C CA . GLY A 1 166 ? 2.110 -12.303 1.375 1.00 82.94 166 GLY A CA 1
ATOM 1232 C C . GLY A 1 166 ? 2.397 -12.093 -0.115 1.00 82.94 166 GLY A C 1
ATOM 1233 O O . GLY A 1 166 ? 1.823 -11.165 -0.690 1.00 82.94 166 GLY A O 1
ATOM 1234 N N . PRO A 1 167 ? 3.331 -12.863 -0.700 1.00 64.00 167 PRO A N 1
ATOM 1235 C CA . PRO A 1 167 ? 3.684 -12.749 -2.113 1.00 64.00 167 PRO A CA 1
ATOM 1236 C C . PRO A 1 167 ? 2.542 -13.160 -3.050 1.00 64.00 167 PRO A C 1
ATOM 1238 O O . PRO A 1 167 ? 1.714 -14.012 -2.655 1.00 64.00 167 PRO A O 1
#

Foldseek 3Di:
DVVVVVVDVVVDQLADDVVDPPDDDDPPDFAFKDADQADQPQLQVQQPQSQDDRVRSKGAQVRDPRPCSSVVRDVRIDGDPHHQQADCDRVQRIAHPVGHDGHDPDDPVVCVVQQQAAEEEEDEPDAPCPVVVVLVVCCDSHNNVCVRNYYYDPDPVPHPYYDYDYD

Secondary structure (DSSP, 8-state):
-HHHHHHHHHH---SPPTT-TT----TT---SEEE-SS--HHHHHT-TT--EETTTTEEETTT-----HHHHH-TTEEE-S------SSSGGGEEBTTBPPPPPPPPHHHHHHHTT-EEEEEEESS--SHHHHHHHHHTSTTT-GGGGTEEE-S-GGG-SEEEEE--

Nearest PDB structures (foldseek):
  6cfw-assembly1_J  TM=8.657E-01  e=4.466E-04  Pyrococcus furiosus DSM 3638
  7z0t-assembly1_G  TM=6.942E-01  e=2.453E-03  Escherichia coli K-12
  8qby-assembly1_B  TM=7.672E-01  e=3.598E-02  Paracoccus denitrificans PD1222
  5xip-assembly1_B  TM=4.456E-01  e=1.716E+00  Eimeria tenella
  6aa0-assembly1_A  TM=4.389E-01  e=2.089E+00  Toxoplasma gondii ME49

Radius of gyration: 19.64 Å; Cα contacts (8 Å, |Δi|>4): 247; chains: 1; bounding box: 44×34×63 Å

pLDDT: mean 91.34, std 5.21, range [64.0, 97.44]